Protein AF-A0A9E5ZBQ5-F1 (afdb_monomer_lite)

Foldseek 3Di:
DDDDLLPDQEADQDDDDDCPLVVDDPVCNVVVVVSVVNRHDDPPD

Structure (mmCIF, N/CA/C/O backbone):
data_AF-A0A9E5ZBQ5-F1
#
_entry.id   AF-A0A9E5ZBQ5-F1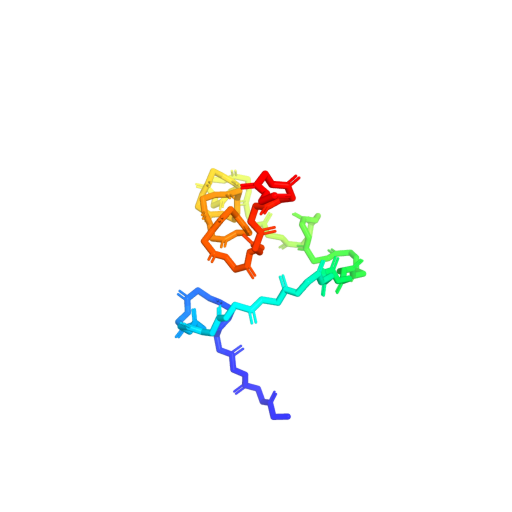
#
loop_
_atom_site.group_PDB
_atom_site.id
_atom_site.type_symbol
_atom_site.label_atom_id
_atom_site.label_alt_id
_atom_site.label_comp_id
_atom_site.label_asym_id
_atom_site.label_entity_id
_atom_site.label_seq_id
_atom_site.pdbx_PDB_ins_code
_atom_site.Cartn_x
_atom_site.Cartn_y
_atom_site.Cartn_z
_atom_site.occupancy
_atom_site.B_iso_or_equiv
_atom_site.auth_seq_id
_atom_site.auth_comp_id
_atom_site.auth_asym_id
_atom_site.auth_atom_id
_atom_site.pdbx_PDB_model_num
ATOM 1 N N . MET A 1 1 ? -6.776 -18.841 -0.662 1.00 54.44 1 MET A N 1
ATOM 2 C CA . MET A 1 1 ? -7.469 -18.756 -1.965 1.00 54.44 1 MET A CA 1
ATOM 3 C C . MET A 1 1 ? -6.716 -17.743 -2.811 1.00 54.44 1 MET A C 1
ATOM 5 O O . MET A 1 1 ? -6.221 -16.784 -2.233 1.00 54.44 1 MET A O 1
ATOM 9 N N . LEU A 1 2 ? -6.559 -17.967 -4.116 1.00 68.06 2 LEU A N 1
ATOM 10 C CA . LEU A 1 2 ? -5.974 -16.964 -5.008 1.00 68.06 2 LEU A CA 1
ATOM 11 C C . LEU A 1 2 ? -7.106 -16.007 -5.408 1.00 68.06 2 LEU A C 1
ATOM 13 O O . LEU A 1 2 ? -8.057 -16.441 -6.052 1.00 68.06 2 LEU A O 1
ATOM 17 N N . GLN A 1 3 ? -7.043 -14.753 -4.973 1.00 82.06 3 GLN A N 1
ATOM 18 C CA . GLN A 1 3 ? -8.005 -13.712 -5.335 1.00 82.06 3 GLN A CA 1
ATOM 19 C C . GLN A 1 3 ? -7.233 -12.517 -5.884 1.00 82.06 3 GLN A C 1
ATOM 21 O O . GLN A 1 3 ? -6.141 -12.212 -5.404 1.00 82.06 3 GLN A O 1
ATOM 26 N N . ASP A 1 4 ? -7.785 -11.870 -6.906 1.00 92.06 4 ASP A N 1
ATOM 27 C CA . ASP A 1 4 ? -7.224 -10.625 -7.414 1.00 92.06 4 ASP A CA 1
ATOM 28 C C . ASP A 1 4 ? -7.422 -9.518 -6.364 1.00 92.06 4 ASP A C 1
ATOM 30 O O . ASP A 1 4 ? -8.542 -9.222 -5.949 1.00 92.06 4 ASP A O 1
ATOM 34 N N . PHE A 1 5 ? -6.321 -8.915 -5.916 1.00 93.44 5 PHE A N 1
ATOM 35 C CA . PHE A 1 5 ? -6.327 -7.814 -4.954 1.00 93.44 5 PHE A CA 1
ATOM 36 C C . PHE A 1 5 ? -7.205 -6.642 -5.421 1.00 93.44 5 PHE A C 1
ATOM 38 O O . PHE A 1 5 ? -7.887 -6.009 -4.612 1.00 93.44 5 PHE A O 1
ATOM 45 N N . PHE A 1 6 ? -7.241 -6.364 -6.727 1.00 94.62 6 PHE A N 1
ATOM 46 C CA . PHE A 1 6 ? -7.947 -5.199 -7.258 1.00 94.62 6 PHE A CA 1
ATOM 47 C C . PHE A 1 6 ? -9.475 -5.350 -7.24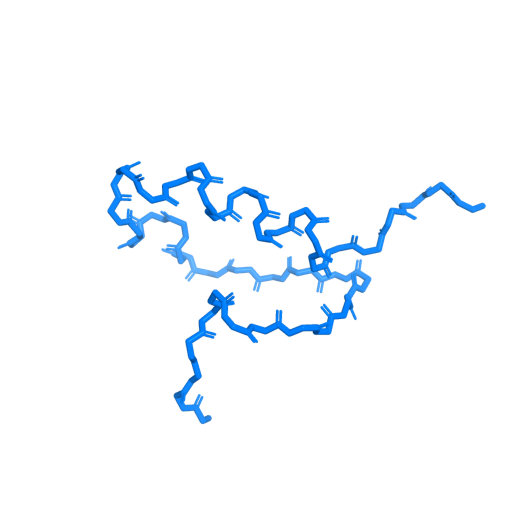5 1.00 94.62 6 PHE A C 1
ATOM 49 O O . PHE A 1 6 ? -10.173 -4.334 -7.301 1.00 94.62 6 PHE A O 1
ATOM 56 N N . VAL A 1 7 ? -10.005 -6.569 -7.075 1.00 95.44 7 VAL A N 1
ATOM 57 C CA . VAL A 1 7 ? -11.458 -6.834 -7.025 1.00 95.44 7 VAL A CA 1
ATOM 58 C C . VAL A 1 7 ? -12.019 -6.991 -5.606 1.00 95.44 7 VAL A C 1
ATOM 60 O O . VAL A 1 7 ? -13.190 -7.309 -5.451 1.00 95.44 7 VAL A O 1
ATOM 63 N N . ILE A 1 8 ? -11.214 -6.794 -4.557 1.00 94.44 8 ILE A N 1
ATOM 64 C CA . ILE A 1 8 ? -11.688 -6.865 -3.161 1.00 94.44 8 ILE A CA 1
ATOM 65 C C . ILE A 1 8 ? -12.615 -5.675 -2.866 1.00 94.44 8 ILE A C 1
ATOM 67 O O . ILE A 1 8 ? -12.196 -4.539 -3.048 1.00 94.44 8 ILE A O 1
ATOM 71 N N . GLU A 1 9 ? -13.843 -5.897 -2.403 1.00 94.31 9 GLU A N 1
ATOM 72 C CA . GLU A 1 9 ? -14.823 -4.819 -2.135 1.00 94.31 9 GLU A CA 1
ATOM 73 C C . GLU A 1 9 ? -15.061 -4.549 -0.635 1.00 94.31 9 GLU A C 1
ATOM 75 O O . GLU A 1 9 ? -15.853 -3.679 -0.285 1.00 94.31 9 GLU A O 1
ATOM 80 N N . ASP A 1 10 ? -14.356 -5.258 0.250 1.00 92.56 10 ASP A N 1
ATOM 81 C CA . ASP A 1 10 ? -14.454 -5.101 1.707 1.00 92.56 10 ASP A CA 1
ATOM 82 C C . ASP A 1 10 ? -13.632 -3.921 2.253 1.00 92.56 10 ASP A C 1
ATOM 84 O O . ASP A 1 10 ? -12.778 -3.352 1.574 1.00 92.56 10 ASP A O 1
ATOM 88 N N . THR A 1 11 ? -13.847 -3.595 3.529 1.00 95.19 11 THR A N 1
ATOM 89 C CA . THR A 1 11 ? -13.055 -2.610 4.279 1.00 95.19 11 THR A CA 1
ATOM 90 C C . THR A 1 11 ? -12.448 -3.225 5.534 1.00 95.19 11 THR A C 1
ATOM 92 O O . THR A 1 11 ? -13.056 -4.088 6.168 1.00 95.19 11 THR A O 1
ATOM 95 N N . PHE A 1 12 ? -11.281 -2.733 5.932 1.00 94.62 12 PHE A N 1
ATOM 96 C CA . PHE A 1 12 ? -10.484 -3.249 7.036 1.00 94.62 12 PHE A CA 1
ATOM 97 C C . PHE A 1 12 ? -9.982 -2.105 7.922 1.00 94.62 12 PHE A C 1
ATOM 99 O O . PHE A 1 12 ? -9.622 -1.032 7.437 1.00 94.62 12 PHE A O 1
ATOM 106 N N . ASP A 1 13 ? -9.882 -2.362 9.224 1.00 95.06 13 ASP A N 1
ATOM 107 C CA . ASP A 1 13 ? -9.244 -1.440 10.174 1.00 95.06 13 ASP A CA 1
ATOM 108 C C . ASP A 1 13 ? -7.711 -1.436 10.043 1.00 95.06 13 ASP A C 1
ATOM 110 O O . ASP A 1 13 ? -7.042 -0.457 10.373 1.00 95.06 13 ASP A O 1
ATOM 114 N N . LEU A 1 14 ? -7.140 -2.548 9.566 1.00 93.12 14 LEU A N 1
ATOM 115 C CA . LEU A 1 14 ? -5.707 -2.736 9.382 1.00 93.12 14 LEU A CA 1
ATOM 116 C C . LEU A 1 14 ? -5.444 -3.550 8.114 1.00 93.12 14 LEU A C 1
ATOM 118 O O . LEU A 1 14 ? -5.929 -4.672 7.975 1.00 93.12 14 LEU A O 1
ATOM 122 N N . VAL A 1 15 ? -4.604 -3.014 7.230 1.00 92.81 15 VAL A N 1
ATOM 123 C CA . VAL A 1 15 ? -4.071 -3.738 6.073 1.00 92.81 15 VAL A CA 1
ATOM 124 C C . VAL A 1 15 ? -2.591 -4.016 6.314 1.00 92.81 15 VAL A C 1
ATOM 126 O O . VAL A 1 15 ? -1.799 -3.093 6.498 1.00 92.81 15 VAL A O 1
ATOM 129 N N . LEU A 1 16 ? -2.216 -5.296 6.318 1.00 93.12 16 LEU A N 1
ATOM 130 C CA . LEU A 1 16 ? -0.826 -5.742 6.376 1.00 93.12 16 LEU A CA 1
ATOM 131 C C . LEU A 1 16 ? -0.442 -6.341 5.028 1.00 93.12 16 LEU A C 1
ATOM 133 O O . LEU A 1 16 ? -1.075 -7.282 4.554 1.00 93.12 16 LEU A O 1
ATOM 137 N N . GLU A 1 17 ? 0.620 -5.816 4.434 1.00 92.69 17 GLU A N 1
ATOM 138 C CA . GLU A 1 17 ? 1.199 -6.340 3.203 1.00 92.69 17 GLU A CA 1
ATOM 139 C C . GLU A 1 17 ? 2.654 -6.743 3.448 1.00 92.69 17 GLU A C 1
ATOM 141 O O . GLU A 1 17 ? 3.369 -6.101 4.220 1.00 92.69 17 GLU A O 1
ATOM 146 N N . GLN A 1 18 ? 3.088 -7.832 2.811 1.00 93.62 18 GLN A N 1
ATOM 147 C CA . GLN A 1 18 ? 4.480 -8.260 2.838 1.00 93.62 18 GLN A CA 1
ATOM 148 C C . GLN A 1 18 ? 5.000 -8.348 1.406 1.00 93.62 18 GLN A C 1
ATOM 150 O O . GLN A 1 18 ? 4.705 -9.300 0.686 1.00 93.62 18 G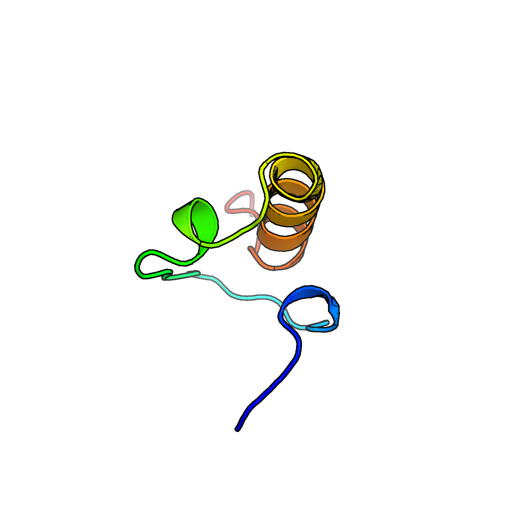LN A O 1
ATOM 155 N N . THR A 1 19 ? 5.817 -7.370 1.013 1.00 93.12 19 THR A N 1
ATOM 156 C CA . THR A 1 19 ? 6.488 -7.263 -0.301 1.00 93.12 19 THR A CA 1
ATOM 157 C C . THR A 1 19 ? 5.564 -7.075 -1.506 1.00 93.12 19 THR A C 1
ATOM 159 O O . THR A 1 19 ? 6.048 -7.009 -2.640 1.00 93.12 19 THR A O 1
ATOM 162 N N . PHE A 1 20 ? 4.256 -6.932 -1.290 1.00 93.31 20 PHE A N 1
ATOM 163 C CA . PHE A 1 20 ? 3.278 -6.900 -2.372 1.00 93.31 20 PHE A CA 1
ATOM 164 C C . PHE A 1 20 ? 3.448 -5.639 -3.220 1.00 93.31 20 PHE A C 1
ATOM 166 O O . PHE A 1 20 ? 3.554 -5.731 -4.441 1.00 93.31 20 PHE A O 1
ATOM 173 N N . PHE A 1 21 ? 3.610 -4.474 -2.583 1.00 94.19 21 PHE A N 1
ATOM 174 C CA . PHE A 1 21 ? 3.820 -3.209 -3.293 1.00 94.19 21 PHE A CA 1
ATOM 175 C C . PHE A 1 21 ? 5.041 -3.238 -4.228 1.00 94.19 21 PHE A C 1
ATOM 177 O O . PHE A 1 21 ? 4.996 -2.733 -5.350 1.00 94.19 21 PHE A O 1
ATOM 184 N N . CYS A 1 22 ? 6.133 -3.862 -3.784 1.00 94.00 22 CYS A N 1
ATOM 185 C CA . CYS A 1 22 ? 7.360 -3.976 -4.570 1.00 94.00 22 CYS A CA 1
ATOM 186 C C . CYS A 1 22 ? 7.223 -4.950 -5.747 1.00 94.00 22 CYS A C 1
ATOM 188 O O . CYS A 1 22 ? 7.879 -4.750 -6.769 1.00 94.00 22 CYS A O 1
ATOM 190 N N . ALA A 1 23 ? 6.387 -5.982 -5.609 1.00 94.69 23 ALA A N 1
ATOM 191 C CA . ALA A 1 23 ? 6.119 -6.960 -6.659 1.00 94.69 23 ALA A CA 1
ATOM 192 C C . ALA A 1 23 ? 5.163 -6.432 -7.749 1.00 94.69 23 ALA A C 1
ATOM 194 O O . ALA A 1 23 ? 5.120 -6.992 -8.845 1.00 94.69 23 ALA A O 1
ATOM 195 N N . ILE A 1 24 ? 4.418 -5.352 -7.480 1.00 94.62 24 ILE A N 1
ATOM 196 C CA . ILE A 1 24 ? 3.513 -4.723 -8.450 1.00 94.62 24 ILE A CA 1
ATOM 197 C C . ILE A 1 24 ? 4.308 -3.940 -9.519 1.00 94.62 24 ILE A C 1
ATOM 199 O O . ILE A 1 24 ? 5.199 -3.149 -9.174 1.00 94.62 24 ILE A O 1
ATOM 203 N N . PRO A 1 25 ? 3.962 -4.083 -10.818 1.00 97.38 25 PRO A N 1
ATOM 204 C CA . PRO A 1 25 ? 4.531 -3.273 -11.892 1.00 97.38 25 PRO A CA 1
ATOM 205 C C . PRO A 1 25 ? 4.451 -1.763 -11.599 1.00 97.38 25 PRO A C 1
ATOM 207 O O . PRO A 1 25 ? 3.410 -1.288 -11.142 1.00 97.38 25 PRO A O 1
ATOM 210 N N . PRO A 1 26 ? 5.497 -0.959 -11.884 1.00 97.31 26 PRO A N 1
ATOM 211 C CA . PRO A 1 26 ? 5.506 0.465 -11.537 1.00 97.31 26 PRO A CA 1
ATOM 212 C C . PRO A 1 26 ? 4.295 1.263 -12.039 1.00 97.31 26 PRO A C 1
ATOM 214 O O . PRO A 1 26 ? 3.809 2.140 -11.330 1.00 97.31 26 PRO A O 1
ATOM 217 N N . ASN A 1 27 ? 3.768 0.925 -13.219 1.00 97.88 27 ASN A N 1
ATOM 218 C CA . ASN A 1 27 ? 2.588 1.557 -13.819 1.00 97.88 27 ASN A CA 1
ATOM 219 C C . ASN A 1 27 ? 1.267 1.257 -13.085 1.00 97.88 27 ASN A C 1
ATOM 221 O O . ASN A 1 27 ? 0.270 1.915 -13.358 1.00 97.88 27 ASN A O 1
ATOM 225 N N . MET A 1 28 ? 1.247 0.290 -12.169 1.00 97.94 28 MET A N 1
ATOM 226 C CA . MET A 1 28 ? 0.072 -0.084 -11.374 1.00 97.94 28 MET A CA 1
ATOM 227 C C . MET A 1 28 ? 0.138 0.431 -9.929 1.00 97.94 28 MET A C 1
ATOM 229 O O . MET A 1 28 ? -0.800 0.236 -9.160 1.00 97.94 28 MET A O 1
ATOM 233 N N . ARG A 1 29 ? 1.228 1.102 -9.531 1.00 96.69 29 ARG A N 1
ATOM 234 C CA . ARG A 1 29 ? 1.413 1.576 -8.149 1.00 96.69 29 ARG A CA 1
ATOM 235 C C . ARG A 1 29 ? 0.383 2.622 -7.734 1.00 96.69 29 ARG A C 1
ATOM 237 O O . ARG A 1 29 ? -0.042 2.608 -6.587 1.00 96.69 29 ARG A O 1
ATOM 244 N N . THR A 1 30 ? -0.052 3.480 -8.655 1.00 97.75 30 THR A N 1
ATOM 245 C CA . THR A 1 30 ? -1.147 4.424 -8.387 1.00 97.75 30 THR A CA 1
ATOM 246 C C . THR A 1 30 ? -2.440 3.671 -8.085 1.00 97.75 30 THR A C 1
ATOM 248 O O . THR A 1 30 ? -3.034 3.896 -7.040 1.00 97.75 30 THR A O 1
ATOM 251 N N . SER A 1 31 ? -2.797 2.678 -8.907 1.00 97.75 31 SER A N 1
ATOM 252 C CA . SER A 1 31 ? -3.971 1.830 -8.666 1.00 97.75 31 SER A CA 1
ATOM 253 C C . SER A 1 31 ? -3.879 1.052 -7.353 1.00 97.75 31 SER A C 1
ATOM 255 O O . SER A 1 31 ? -4.894 0.842 -6.698 1.00 97.75 31 SER A O 1
ATOM 257 N N . TYR A 1 32 ? -2.678 0.630 -6.943 1.00 96.81 32 TYR A N 1
ATOM 258 C CA . TYR A 1 32 ? -2.467 0.031 -5.624 1.00 96.81 32 TYR A CA 1
ATOM 259 C C . TYR A 1 32 ? -2.797 1.013 -4.495 1.00 96.81 32 TYR A C 1
ATOM 261 O O . TYR A 1 32 ? -3.524 0.643 -3.578 1.00 96.81 32 TYR A O 1
ATOM 269 N N . VAL A 1 33 ? -2.301 2.253 -4.567 1.00 95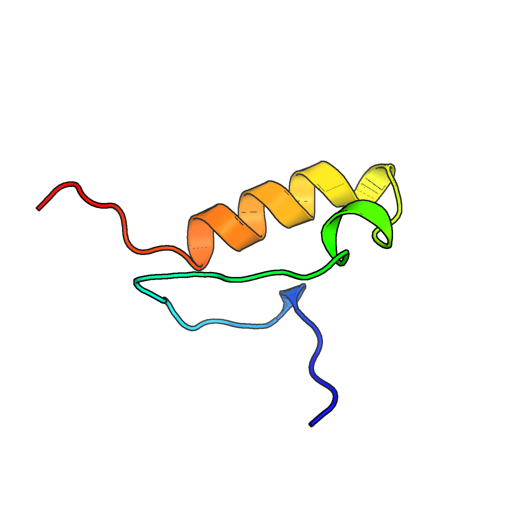.88 33 VAL A N 1
ATOM 270 C CA . VAL A 1 33 ? -2.584 3.287 -3.558 1.00 95.88 33 VAL A CA 1
ATOM 271 C C . VAL A 1 33 ? -4.081 3.589 -3.501 1.00 95.88 33 VAL A C 1
ATOM 273 O O . VAL A 1 33 ? -4.653 3.592 -2.411 1.00 95.88 33 VAL A O 1
ATOM 276 N N . ASP A 1 34 ? -4.723 3.755 -4.660 1.00 96.62 34 ASP A N 1
ATOM 277 C CA . ASP A 1 34 ? -6.169 3.971 -4.749 1.00 96.62 34 ASP A CA 1
ATOM 278 C C . ASP A 1 34 ? -6.934 2.809 -4.109 1.00 96.62 34 ASP A C 1
ATOM 280 O O . ASP A 1 34 ? -7.874 3.020 -3.341 1.00 96.62 34 ASP A O 1
ATOM 284 N N . LYS A 1 35 ? -6.493 1.571 -4.366 1.00 96.94 35 LYS A N 1
ATOM 285 C CA . LYS A 1 35 ? -7.126 0.384 -3.797 1.00 96.94 35 LYS A CA 1
ATOM 286 C C . LYS A 1 35 ? -6.941 0.305 -2.286 1.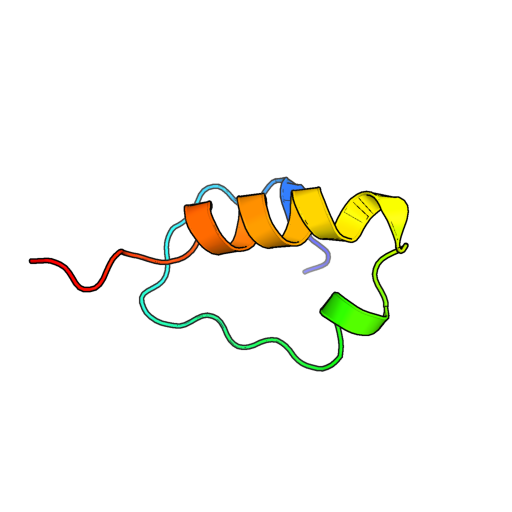00 96.94 35 LYS A C 1
ATOM 288 O O . LYS A 1 35 ? -7.922 0.119 -1.580 1.00 96.94 35 LYS A O 1
ATOM 293 N N . ILE A 1 36 ? -5.727 0.497 -1.770 1.00 95.81 36 ILE A N 1
ATOM 294 C CA . ILE A 1 36 ? -5.471 0.527 -0.320 1.00 95.81 36 ILE A CA 1
ATOM 295 C C . ILE A 1 36 ? -6.326 1.597 0.365 1.00 95.81 36 ILE A C 1
ATOM 297 O O . ILE A 1 36 ? -6.892 1.332 1.422 1.00 95.81 36 ILE A O 1
ATOM 301 N N . SER A 1 37 ? -6.480 2.770 -0.254 1.00 94.38 37 SER A N 1
ATOM 302 C CA . SER A 1 37 ? -7.330 3.833 0.287 1.00 94.38 37 SER A CA 1
ATOM 303 C C . SER A 1 37 ? -8.814 3.456 0.338 1.00 94.38 37 SER A C 1
ATOM 305 O O . SER A 1 37 ? -9.516 3.966 1.203 1.00 94.38 37 SER A O 1
ATOM 307 N N . GLN A 1 38 ? -9.303 2.608 -0.572 1.00 95.69 38 GLN A N 1
ATOM 308 C CA 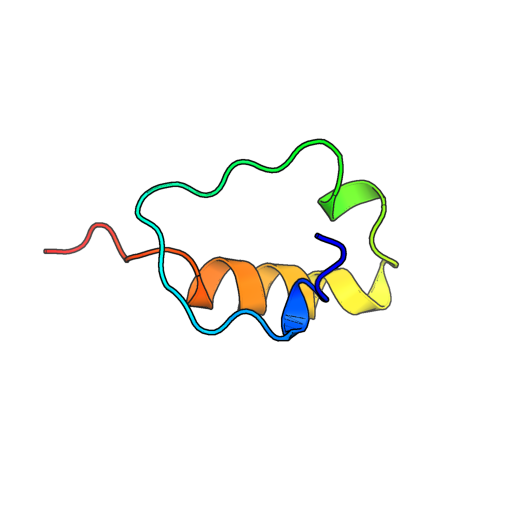. GLN A 1 38 ? -10.677 2.086 -0.531 1.00 95.69 38 GLN A CA 1
ATOM 309 C C . GLN A 1 38 ? -10.844 1.010 0.546 1.00 95.69 38 GLN A C 1
ATOM 311 O O . GLN A 1 38 ? -11.905 0.908 1.151 1.00 95.69 38 GLN A O 1
ATOM 316 N N . LEU A 1 39 ? -9.799 0.210 0.769 1.00 95.50 39 LEU A N 1
ATOM 317 C CA . LEU A 1 39 ? -9.825 -0.928 1.684 1.00 95.50 39 LEU A CA 1
ATOM 318 C C . LEU A 1 39 ? -9.603 -0.537 3.153 1.00 95.50 39 LEU A C 1
ATOM 320 O O . LEU A 1 39 ? -9.880 -1.355 4.021 1.00 95.50 39 LEU A O 1
ATOM 324 N N . ILE A 1 40 ? -9.095 0.662 3.460 1.00 95.06 40 ILE A N 1
ATOM 325 C CA . ILE A 1 40 ? -8.835 1.109 4.840 1.00 95.06 40 ILE A CA 1
ATOM 326 C C . ILE A 1 40 ? -9.965 2.011 5.338 1.00 95.06 40 ILE A C 1
ATOM 328 O O . ILE A 1 40 ? -10.285 3.025 4.718 1.00 95.06 40 ILE A O 1
ATOM 332 N N . ILE A 1 41 ? -10.519 1.685 6.508 1.00 88.88 41 ILE A N 1
ATOM 333 C CA . ILE A 1 41 ? -11.483 2.551 7.196 1.00 88.88 41 ILE A CA 1
ATOM 334 C C . ILE A 1 41 ? -10.758 3.825 7.678 1.00 88.88 41 ILE A C 1
ATOM 336 O O . ILE A 1 41 ? -9.763 3.723 8.402 1.00 88.88 41 ILE A O 1
ATOM 340 N N . PRO A 1 42 ? -11.225 5.038 7.318 1.00 78.94 42 PRO A N 1
ATOM 341 C CA . PRO A 1 42 ? -10.618 6.272 7.801 1.00 78.94 42 PRO A CA 1
ATOM 342 C C . PRO A 1 42 ? -10.735 6.374 9.324 1.00 78.94 42 PRO A C 1
ATOM 344 O O . PRO A 1 42 ? -11.833 6.300 9.871 1.00 78.94 42 PRO A O 1
ATOM 347 N N . MET A 1 43 ? -9.623 6.632 10.015 1.00 65.00 43 MET A N 1
ATOM 348 C CA . MET A 1 43 ? -9.604 6.864 11.471 1.00 65.00 43 MET A CA 1
ATOM 349 C C . MET A 1 43 ? -10.123 8.262 11.868 1.00 65.00 43 MET A C 1
ATOM 351 O O . MET A 1 43 ? -9.603 8.890 12.787 1.00 65.00 43 MET A O 1
ATOM 355 N N . VAL A 1 44 ? -11.132 8.773 11.159 1.00 58.88 44 VAL A N 1
ATOM 356 C CA . VAL A 1 44 ? -11.827 10.024 11.489 1.00 58.88 44 VAL A CA 1
ATOM 357 C C . VAL A 1 44 ? -13.284 9.680 11.787 1.00 58.88 44 VAL A C 1
ATOM 359 O O . VAL A 1 44 ? -14.162 9.881 10.954 1.00 58.88 44 VAL A O 1
ATOM 362 N N . ASN A 1 45 ? -13.507 9.114 12.971 1.00 46.19 45 ASN A N 1
ATOM 363 C CA . ASN A 1 45 ? -14.796 9.066 13.659 1.00 46.19 45 ASN A CA 1
ATOM 364 C C . ASN A 1 45 ? -14.586 9.558 15.090 1.00 46.19 45 ASN A C 1
ATOM 366 O O . ASN A 1 45 ? -13.567 9.146 15.693 1.00 46.19 45 ASN A O 1
#

Radius of gyration: 11.25 Å; chains: 1; bounding box: 22×29×28 Å

pLDDT: mean 90.2, std 12.01, range [46.19, 97.94]

Sequence (45 aa):
MLQDFFVIEDTFDLVLEQTFFCAIPPNMRTSYVDKISQLIIPMVN

Secondary structure (DSSP, 8-state):
----GGG----BS----SSHHHHS-GGGHHHHHHHHHHHBPPS--